Protein AF-A0A4R4KIH3-F1 (afdb_monomer)

Radius of gyration: 19.55 Å; Cα contacts (8 Å, |Δi|>4): 256; chains: 1; bounding box: 52×36×50 Å

pLDDT: mean 88.5, std 10.55, range [52.0, 98.0]

Mean predicted aligned error: 8.2 Å

Foldseek 3Di:
DDKDDWDFQADWDWDQDPNFIKTKGKDFAQPQAPQLVVAKDKWKWKQQVQPVRDIDTPQDWDDHDQWTWTWHWDDDNRIIMIMIRTPPDPDDGDSGMIMMMDGGRGDDPDDPPPVPDDPVNVCVNVVPDD

Secondary structure (DSSP, 8-state):
-EEPPPEE--SPEEEEETTEEEEEEEEE-TT--HHHHHH-EEEEEEEETTTTTEEEESSEEEEETTEEEEEEEEEETTEEEEEEEEEES--PPPTT-EEEEEEE----SS---GGG--HHHHHHHHT---

Sequence (130 aa):
MIYSPWARAGSWTATDLYGVNRFYVDISAPRLSQEVLDRGAILVYVKLTTENNQVRQLPVTVYAQFTEELLDFSLVVNRIRVWSTPIKPPIAPSPNNEFRYVLIPGGLAGRINYEKLSYEEAKEMFGFED

Structure (mmCIF, N/CA/C/O backbone):
data_AF-A0A4R4KIH3-F1
#
_entry.id   AF-A0A4R4KIH3-F1
#
loop_
_atom_site.group_PDB
_atom_site.id
_atom_site.type_symbol
_atom_site.label_atom_id
_atom_site.label_alt_id
_atom_site.label_comp_id
_atom_site.label_asym_id
_atom_site.label_entity_id
_atom_site.label_seq_id
_atom_site.pdbx_PDB_ins_code
_atom_site.Cartn_x
_atom_site.Cartn_y
_atom_site.Cartn_z
_atom_site.occupancy
_atom_site.B_iso_or_equiv
_atom_site.auth_seq_id
_atom_site.auth_comp_id
_atom_site.auth_asym_id
_atom_site.auth_atom_id
_atom_site.pdbx_PDB_model_num
ATOM 1 N N . MET A 1 1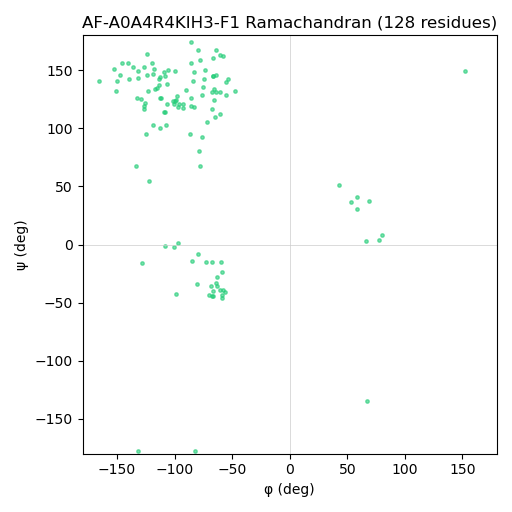 ? -10.577 10.756 10.390 1.00 65.06 1 MET A N 1
ATOM 2 C CA . MET A 1 1 ? -9.727 10.401 9.229 1.00 65.06 1 MET A CA 1
ATOM 3 C C . MET A 1 1 ? -8.315 10.900 9.492 1.00 65.06 1 MET A C 1
ATOM 5 O O . MET A 1 1 ? -8.166 12.022 9.958 1.00 65.06 1 MET A O 1
ATOM 9 N N . ILE A 1 2 ? -7.298 10.078 9.240 1.00 85.12 2 ILE A N 1
ATOM 10 C CA . ILE A 1 2 ? -5.890 10.407 9.498 1.00 85.12 2 ILE A CA 1
ATOM 11 C C . ILE A 1 2 ? -5.123 10.182 8.197 1.00 85.12 2 ILE A C 1
ATOM 13 O O . ILE A 1 2 ? -5.073 9.055 7.719 1.00 85.12 2 ILE A O 1
ATOM 17 N N . TYR A 1 3 ? -4.538 11.229 7.617 1.00 88.38 3 TYR A N 1
ATOM 18 C CA . TYR A 1 3 ? -3.721 11.109 6.407 1.00 88.38 3 TYR A CA 1
ATOM 19 C C . TYR A 1 3 ? -2.243 11.343 6.722 1.00 88.38 3 TYR A C 1
ATOM 21 O O . TYR A 1 3 ? -1.906 12.120 7.617 1.00 88.38 3 TYR A O 1
ATOM 29 N N . SER A 1 4 ? -1.361 10.673 5.985 1.00 93.62 4 SER A N 1
ATOM 30 C CA . SER A 1 4 ? 0.077 10.929 6.050 1.00 93.62 4 SER A CA 1
ATOM 31 C C . SER A 1 4 ? 0.482 12.072 5.110 1.00 93.62 4 SER A C 1
ATOM 33 O O . SER A 1 4 ? -0.182 12.305 4.093 1.00 93.62 4 SER A O 1
ATOM 35 N N . PRO A 1 5 ? 1.606 12.763 5.363 1.00 95.06 5 PRO A N 1
ATOM 36 C CA . PRO A 1 5 ? 2.298 13.464 4.286 1.00 95.06 5 PRO A CA 1
ATOM 37 C C . PRO A 1 5 ? 2.746 12.467 3.200 1.00 95.06 5 PRO A C 1
ATOM 39 O O . PRO A 1 5 ? 2.798 11.255 3.433 1.00 95.06 5 PRO A O 1
ATOM 42 N N . TRP A 1 6 ? 3.065 12.978 2.008 1.00 95.50 6 TRP A N 1
ATOM 43 C CA . TRP A 1 6 ? 3.749 12.188 0.983 1.00 95.50 6 TRP A CA 1
ATOM 44 C C . TRP A 1 6 ? 5.170 11.866 1.456 1.00 95.50 6 TRP A C 1
ATOM 46 O O . TRP A 1 6 ? 5.887 12.763 1.897 1.00 95.50 6 TRP A O 1
ATOM 56 N N . ALA A 1 7 ? 5.571 10.601 1.364 1.00 94.00 7 ALA A N 1
ATOM 57 C CA . ALA A 1 7 ? 6.909 10.139 1.715 1.00 94.00 7 ALA A CA 1
ATOM 58 C C . ALA A 1 7 ? 7.548 9.435 0.517 1.00 94.00 7 ALA A C 1
ATOM 60 O O . ALA A 1 7 ? 6.913 8.587 -0.109 1.00 94.00 7 ALA A O 1
ATOM 61 N N . ARG A 1 8 ? 8.798 9.777 0.192 1.00 95.25 8 ARG A N 1
ATOM 62 C CA . ARG A 1 8 ? 9.532 9.121 -0.901 1.00 95.25 8 ARG A CA 1
ATOM 63 C C . ARG A 1 8 ? 9.807 7.661 -0.548 1.00 95.25 8 ARG A C 1
ATOM 65 O O . ARG A 1 8 ? 10.081 7.354 0.610 1.00 95.25 8 ARG 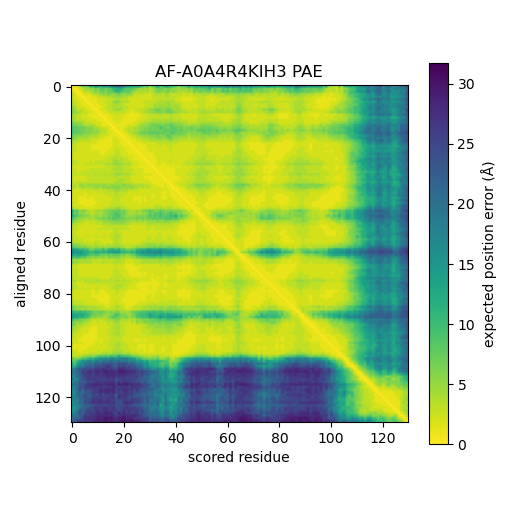A O 1
ATOM 72 N N . ALA A 1 9 ? 9.780 6.793 -1.554 1.00 94.44 9 ALA A N 1
ATOM 73 C CA . ALA A 1 9 ? 10.103 5.377 -1.422 1.00 94.44 9 ALA A CA 1
ATOM 74 C C . ALA A 1 9 ? 11.526 5.177 -0.883 1.00 94.44 9 ALA A C 1
ATOM 76 O O . ALA A 1 9 ? 11.752 4.350 -0.004 1.00 94.44 9 ALA A O 1
ATOM 77 N N . GLY A 1 10 ? 12.480 5.959 -1.401 1.00 93.81 10 GLY A N 1
ATOM 78 C CA . GLY A 1 10 ? 13.890 5.779 -1.083 1.00 93.81 10 GLY A CA 1
ATOM 79 C C . GLY A 1 10 ? 14.409 4.462 -1.656 1.00 93.81 10 GLY A C 1
ATOM 80 O O . GLY A 1 10 ? 14.158 4.141 -2.817 1.00 93.81 10 GLY A O 1
ATOM 81 N N . SER A 1 11 ? 15.153 3.708 -0.853 1.00 95.00 11 SER A N 1
ATOM 82 C CA . SER A 1 11 ? 15.792 2.469 -1.299 1.00 95.00 11 SER A CA 1
ATOM 83 C C . SER A 1 11 ? 14.849 1.274 -1.197 1.00 95.00 11 SER A C 1
ATOM 85 O O . SER A 1 11 ? 14.433 0.889 -0.105 1.00 95.00 11 SER A O 1
ATOM 87 N N . TRP A 1 12 ? 14.581 0.642 -2.336 1.00 95.62 12 TRP A N 1
ATOM 88 C CA . TRP A 1 12 ? 13.857 -0.621 -2.408 1.00 95.62 12 TRP A CA 1
ATOM 89 C C . TRP A 1 12 ? 14.738 -1.793 -1.969 1.00 95.62 12 TRP A C 1
ATOM 91 O O . TRP A 1 12 ? 15.890 -1.906 -2.384 1.00 95.62 12 TRP A O 1
ATOM 101 N N . THR A 1 13 ? 14.184 -2.687 -1.151 1.00 97.12 13 THR A N 1
ATOM 102 C CA . THR A 1 13 ? 14.855 -3.921 -0.725 1.00 97.12 13 THR A CA 1
ATOM 103 C C . THR A 1 13 ? 14.417 -5.074 -1.617 1.00 97.12 13 THR A C 1
ATOM 105 O O . THR A 1 13 ? 13.227 -5.377 -1.678 1.00 97.12 13 THR A O 1
ATOM 108 N N . ALA A 1 14 ? 15.363 -5.716 -2.305 1.00 95.75 14 ALA A N 1
ATOM 109 C CA . ALA A 1 14 ? 15.104 -6.920 -3.091 1.00 95.75 14 ALA A CA 1
ATOM 110 C C . ALA A 1 14 ? 14.902 -8.137 -2.177 1.00 95.75 14 ALA A C 1
ATOM 112 O O . ALA A 1 14 ? 15.576 -8.279 -1.155 1.00 95.75 14 ALA A O 1
ATOM 113 N N . THR A 1 15 ? 13.990 -9.030 -2.545 1.00 95.50 15 THR A N 1
ATOM 114 C CA . THR A 1 15 ? 13.738 -10.279 -1.826 1.00 95.50 15 THR A CA 1
ATOM 115 C C . THR A 1 15 ? 13.194 -11.342 -2.773 1.00 95.50 15 THR A C 1
ATOM 117 O O . THR A 1 15 ? 12.530 -11.012 -3.752 1.00 95.50 15 THR A O 1
ATOM 120 N N . ASP A 1 16 ? 13.463 -12.610 -2.477 1.00 92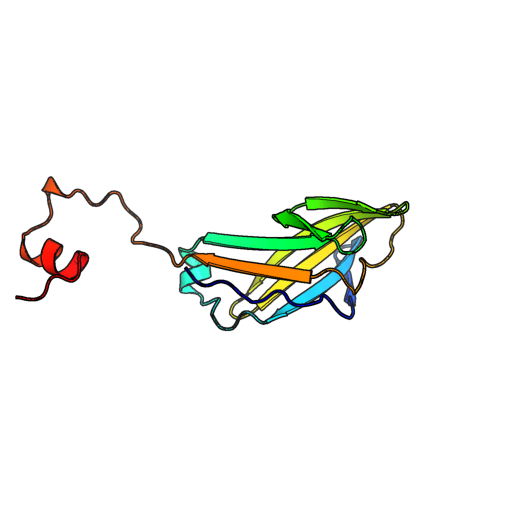.88 16 ASP A N 1
ATOM 121 C CA . ASP A 1 16 ? 12.789 -13.735 -3.118 1.00 92.88 16 ASP A CA 1
ATOM 122 C C . ASP A 1 16 ? 11.704 -14.248 -2.171 1.00 92.88 16 ASP A C 1
ATOM 124 O O . ASP A 1 16 ? 11.982 -14.610 -1.024 1.00 92.88 16 ASP A O 1
ATOM 128 N N . LEU A 1 17 ? 10.458 -14.237 -2.639 1.00 88.00 17 LEU A N 1
ATOM 129 C CA . LEU A 1 17 ? 9.328 -14.785 -1.905 1.00 88.00 17 LEU A CA 1
ATOM 130 C C . LEU A 1 17 ? 8.732 -15.925 -2.728 1.00 88.00 17 LEU A C 1
ATOM 132 O O . LEU A 1 17 ? 8.022 -15.689 -3.703 1.00 88.00 17 LEU A O 1
ATOM 136 N N . TYR A 1 18 ? 9.028 -17.160 -2.322 1.00 89.06 18 TYR A N 1
ATOM 137 C CA . TYR A 1 18 ? 8.556 -18.377 -2.990 1.00 89.06 18 TYR A CA 1
ATOM 138 C C . TYR A 1 18 ? 8.973 -18.473 -4.470 1.00 89.06 18 TYR A C 1
ATOM 140 O O . TYR A 1 18 ? 8.174 -18.877 -5.314 1.00 89.06 18 TYR A O 1
ATOM 148 N N . GLY A 1 19 ? 10.216 -18.099 -4.797 1.00 87.75 19 GLY A N 1
ATOM 149 C CA . GLY A 1 19 ? 10.731 -18.129 -6.170 1.00 87.75 19 GLY A CA 1
ATOM 150 C C . GLY A 1 19 ? 10.298 -16.940 -7.032 1.00 87.75 19 GLY A C 1
ATOM 151 O O . GLY A 1 19 ? 10.525 -16.947 -8.244 1.00 87.75 19 GLY A O 1
ATOM 152 N N . VAL A 1 20 ? 9.652 -15.934 -6.434 1.00 88.56 20 VAL A N 1
ATOM 153 C CA . VAL A 1 20 ? 9.311 -14.671 -7.090 1.00 88.56 20 VAL A CA 1
ATOM 154 C C . VAL A 1 20 ? 10.192 -13.565 -6.521 1.00 88.56 20 VAL A C 1
ATOM 156 O O . VAL A 1 20 ? 10.045 -13.170 -5.361 1.00 88.56 20 VAL A O 1
ATOM 159 N N . ASN A 1 21 ? 11.064 -13.016 -7.368 1.00 92.25 21 ASN A N 1
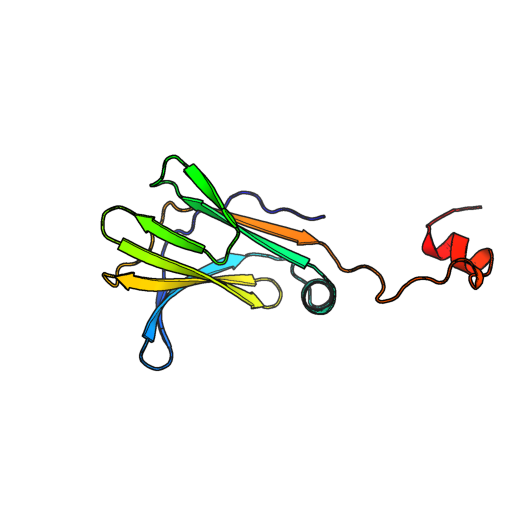ATOM 160 C CA . ASN A 1 21 ? 11.837 -11.821 -7.045 1.00 92.25 21 ASN A CA 1
ATOM 161 C C . ASN A 1 21 ? 10.899 -10.616 -6.935 1.00 92.25 21 ASN A C 1
ATOM 163 O O . ASN A 1 21 ? 10.265 -10.215 -7.910 1.00 92.25 21 ASN A O 1
ATOM 167 N N . ARG A 1 22 ? 10.825 -10.030 -5.744 1.00 94.94 22 ARG A N 1
ATOM 168 C CA . ARG A 1 22 ? 10.035 -8.837 -5.432 1.00 94.94 22 ARG A CA 1
ATOM 169 C C . ARG A 1 22 ? 10.932 -7.766 -4.835 1.00 94.94 22 ARG A C 1
ATOM 171 O O . ARG A 1 22 ? 12.031 -8.034 -4.350 1.00 94.94 22 ARG A O 1
ATOM 178 N N . PHE A 1 23 ? 10.419 -6.548 -4.814 1.00 95.88 23 PHE A N 1
ATOM 179 C CA . PHE A 1 23 ? 11.008 -5.455 -4.058 1.00 95.88 23 PHE A CA 1
ATOM 180 C C . PHE A 1 23 ? 10.021 -4.970 -3.005 1.00 95.88 23 PHE A C 1
ATOM 182 O O . PHE A 1 23 ? 8.811 -5.045 -3.212 1.00 95.88 23 PHE A O 1
ATOM 189 N N . TYR A 1 24 ? 10.509 -4.445 -1.886 1.00 97.00 24 TYR A N 1
ATOM 190 C CA . TYR A 1 24 ? 9.646 -3.782 -0.915 1.00 97.00 24 TYR A CA 1
ATOM 191 C C . TYR A 1 24 ? 10.271 -2.536 -0.299 1.00 97.00 24 TYR A C 1
ATOM 193 O O . TYR A 1 24 ? 11.495 -2.402 -0.218 1.00 97.00 24 TYR A O 1
ATOM 201 N N . VAL A 1 25 ? 9.400 -1.652 0.181 1.00 97.38 25 VAL A N 1
ATOM 202 C CA . VAL A 1 25 ? 9.735 -0.534 1.068 1.00 97.38 25 VAL A CA 1
ATOM 203 C C . VAL A 1 25 ? 8.763 -0.503 2.240 1.00 97.38 25 VAL A C 1
ATOM 205 O O . VAL A 1 25 ? 7.574 -0.793 2.094 1.00 97.38 25 VAL A O 1
ATOM 208 N N . ASP A 1 26 ? 9.279 -0.149 3.414 1.00 97.00 26 ASP A N 1
ATOM 209 C CA . ASP A 1 26 ? 8.489 -0.015 4.634 1.00 97.00 26 ASP A CA 1
ATOM 210 C C . ASP A 1 26 ? 8.177 1.462 4.888 1.00 97.00 26 ASP A C 1
ATOM 212 O O . ASP A 1 26 ? 9.071 2.296 5.022 1.00 97.00 26 ASP A O 1
ATOM 216 N N . ILE A 1 27 ? 6.890 1.781 4.991 1.00 95.75 27 ILE A N 1
ATOM 217 C CA . ILE A 1 27 ? 6.388 3.106 5.341 1.00 95.75 27 ILE A CA 1
ATOM 218 C C . ILE A 1 27 ? 5.981 3.082 6.811 1.00 95.75 27 ILE A C 1
ATOM 220 O O . ILE A 1 27 ? 5.131 2.287 7.228 1.00 95.75 27 ILE A O 1
ATOM 224 N N . SER A 1 28 ? 6.569 3.984 7.598 1.00 95.50 28 SER A N 1
ATOM 225 C CA . SER A 1 28 ? 6.189 4.169 8.999 1.00 95.50 28 SER A CA 1
ATOM 226 C C . SER A 1 28 ? 4.762 4.710 9.096 1.00 95.50 28 SER A C 1
ATOM 228 O O . SER A 1 28 ? 4.430 5.761 8.535 1.00 95.50 28 SER A O 1
ATOM 230 N N . ALA A 1 29 ? 3.911 3.993 9.826 1.00 95.56 29 ALA A N 1
ATOM 231 C CA . ALA A 1 29 ? 2.524 4.364 10.057 1.00 95.56 29 ALA A CA 1
ATOM 232 C C . ALA A 1 29 ? 2.146 4.231 11.540 1.00 95.56 29 ALA A C 1
ATOM 234 O O . ALA A 1 29 ? 1.309 3.398 11.865 1.00 95.56 29 ALA A O 1
ATOM 235 N N . PRO A 1 30 ? 2.689 5.060 12.457 1.00 94.38 30 PRO A N 1
ATOM 236 C CA . PRO A 1 30 ? 2.514 4.894 13.910 1.00 94.38 30 PRO A CA 1
ATOM 237 C C . PRO A 1 30 ? 1.063 4.928 14.417 1.00 94.38 30 PRO A C 1
ATOM 239 O O . PRO A 1 30 ? 0.796 4.588 15.561 1.00 94.38 30 PRO A O 1
ATOM 242 N N . ARG A 1 31 ? 0.123 5.396 13.588 1.00 92.56 31 ARG A N 1
ATOM 243 C CA . ARG A 1 31 ? -1.313 5.454 13.901 1.00 92.56 31 ARG A CA 1
ATOM 244 C C . ARG A 1 31 ? -2.102 4.266 13.337 1.00 92.56 31 ARG A C 1
ATOM 246 O O . ARG A 1 31 ? -3.316 4.214 13.504 1.00 92.56 31 ARG A O 1
ATOM 253 N N . LEU A 1 32 ? -1.432 3.330 12.665 1.00 94.75 32 LEU A N 1
ATOM 254 C CA . LEU A 1 32 ? -1.998 2.057 12.233 1.00 94.75 32 LEU A CA 1
ATOM 255 C C . LEU A 1 32 ? -2.038 1.098 13.429 1.00 94.75 32 LEU A C 1
ATOM 257 O O . LEU A 1 32 ? -1.139 0.278 13.615 1.00 94.75 32 LEU A O 1
ATOM 261 N N . SER A 1 33 ? -3.059 1.260 14.269 1.00 94.50 33 SER A N 1
ATOM 262 C CA . SER A 1 33 ? -3.318 0.401 15.425 1.00 94.50 33 SER A CA 1
ATOM 263 C C . SER A 1 33 ? -4.008 -0.904 15.017 1.00 94.50 33 SER A C 1
ATOM 265 O O . SER A 1 33 ? -4.539 -1.021 13.912 1.00 94.50 33 SER A O 1
ATOM 267 N N . GLN A 1 34 ? -4.055 -1.870 15.938 1.00 93.88 34 GLN A N 1
ATOM 268 C CA . GLN A 1 34 ? -4.813 -3.109 15.740 1.00 93.88 34 GLN A CA 1
ATOM 269 C C . GLN A 1 34 ? -6.302 -2.833 15.481 1.00 93.88 34 GLN A C 1
ATOM 271 O O . GLN A 1 34 ? -6.893 -3.422 14.589 1.00 93.88 34 GLN A O 1
ATOM 276 N N . GLU A 1 35 ? -6.889 -1.860 16.177 1.00 91.12 35 GLU A N 1
ATOM 277 C CA . GLU A 1 35 ? -8.283 -1.461 15.961 1.00 91.12 35 GLU A CA 1
ATOM 278 C C . GLU A 1 35 ? -8.542 -0.963 14.529 1.00 91.12 35 GLU A C 1
ATOM 280 O O . GLU A 1 35 ? -9.566 -1.286 13.925 1.00 91.12 35 GLU A O 1
ATOM 285 N N . VAL A 1 36 ? -7.596 -0.209 13.957 1.00 92.56 36 VAL A N 1
ATOM 286 C CA . VAL A 1 36 ? -7.681 0.246 12.562 1.00 92.56 36 VAL A CA 1
ATOM 287 C C . VAL A 1 36 ? -7.543 -0.928 11.592 1.00 92.56 36 VAL A C 1
ATOM 289 O O . VAL A 1 36 ? -8.216 -0.923 10.566 1.00 92.56 36 VAL A O 1
ATOM 292 N N . LEU A 1 37 ? -6.716 -1.931 11.903 1.00 94.06 37 LEU A N 1
ATOM 293 C CA . LEU A 1 37 ? -6.605 -3.148 11.090 1.00 94.06 37 LEU A CA 1
ATOM 294 C C . LEU A 1 37 ? -7.885 -3.989 11.129 1.00 94.06 37 LEU A C 1
ATOM 296 O O . LEU A 1 37 ? -8.297 -4.511 10.097 1.00 94.06 37 LEU A O 1
ATOM 300 N N . ASP A 1 38 ? -8.514 -4.095 12.297 1.00 92.06 38 ASP A N 1
ATOM 301 C CA . ASP A 1 38 ? -9.660 -4.980 12.509 1.00 92.06 38 ASP A CA 1
ATOM 302 C C . ASP A 1 38 ? -10.976 -4.384 11.999 1.00 92.06 38 ASP A C 1
ATOM 304 O O . ASP A 1 38 ? -11.869 -5.116 11.572 1.00 92.06 38 ASP A O 1
ATOM 308 N N . ARG A 1 39 ? -11.135 -3.059 12.099 1.00 90.12 39 ARG A N 1
ATOM 309 C CA . ARG A 1 39 ? -12.426 -2.384 11.870 1.00 90.12 39 ARG A CA 1
ATOM 310 C C . ARG A 1 39 ? -12.349 -1.224 10.887 1.00 90.12 39 ARG A C 1
ATOM 312 O O . ARG A 1 39 ? -13.385 -0.731 10.446 1.00 90.12 39 ARG A O 1
ATOM 319 N N . GLY A 1 40 ? -11.148 -0.736 10.602 1.00 90.25 40 GLY A N 1
ATOM 320 C CA . GLY A 1 40 ? -10.943 0.445 9.781 1.00 90.25 40 GLY A CA 1
ATOM 321 C C . GLY A 1 40 ? -10.910 0.163 8.286 1.00 90.25 40 GLY A C 1
ATOM 322 O O . GLY A 1 40 ? -10.906 -0.974 7.821 1.00 90.25 40 GLY A O 1
ATOM 323 N N . ALA A 1 41 ? -10.839 1.248 7.523 1.00 92.69 41 ALA A N 1
ATOM 324 C CA . ALA A 1 41 ? -10.478 1.225 6.116 1.00 92.69 41 ALA A CA 1
ATOM 325 C C . ALA A 1 41 ? -9.141 1.942 5.920 1.00 92.69 41 ALA A C 1
ATOM 327 O O . ALA A 1 41 ? -8.879 2.998 6.506 1.00 92.69 41 ALA A O 1
ATOM 328 N N . ILE A 1 42 ? -8.283 1.357 5.091 1.00 95.44 42 ILE A N 1
ATOM 329 C CA . ILE A 1 42 ? -6.927 1.844 4.850 1.00 95.44 42 ILE A CA 1
ATOM 330 C C . ILE A 1 42 ? -6.759 2.012 3.348 1.00 95.44 42 ILE A C 1
ATOM 332 O O . ILE A 1 42 ? -6.886 1.057 2.586 1.00 95.44 42 ILE A O 1
ATOM 336 N N . LEU A 1 43 ? -6.487 3.243 2.926 1.00 97.25 43 LEU A N 1
ATOM 337 C CA . LEU A 1 43 ? -6.264 3.585 1.527 1.00 97.25 43 LEU A CA 1
ATOM 338 C C . LEU A 1 43 ? -4.803 3.975 1.361 1.00 97.25 43 LEU A C 1
ATOM 340 O O . LEU A 1 43 ? -4.322 4.866 2.060 1.00 97.25 43 LEU A O 1
ATOM 344 N N . VAL A 1 44 ? -4.103 3.328 0.435 1.00 98.00 44 VAL A N 1
ATOM 345 C CA . VAL A 1 44 ? -2.704 3.633 0.122 1.00 98.00 44 VAL A CA 1
ATOM 346 C C . VAL A 1 44 ? -2.631 4.151 -1.304 1.00 98.00 44 VAL A C 1
ATOM 348 O O . VAL A 1 44 ? -3.249 3.598 -2.210 1.00 98.00 44 VAL A O 1
ATOM 351 N N . TYR A 1 45 ? -1.886 5.229 -1.498 1.00 98.00 45 TYR A N 1
ATOM 352 C CA . TYR A 1 45 ? -1.711 5.903 -2.773 1.00 98.00 45 TYR A CA 1
ATOM 353 C C . TYR A 1 45 ? -0.234 5.993 -3.114 1.00 98.00 45 TYR A C 1
ATOM 355 O O . TYR A 1 45 ? 0.600 6.210 -2.235 1.00 98.00 45 TYR A O 1
ATOM 363 N N . VAL A 1 46 ? 0.058 5.911 -4.405 1.00 97.31 46 VAL A N 1
ATOM 364 C CA . VAL A 1 46 ? 1.364 6.200 -4.988 1.00 97.31 46 VAL A CA 1
ATOM 365 C C . VAL A 1 46 ? 1.261 7.435 -5.874 1.00 97.31 46 VAL A C 1
ATOM 367 O O . VAL A 1 46 ? 0.264 7.634 -6.568 1.00 97.31 46 VAL A O 1
ATOM 370 N N . LYS A 1 47 ? 2.293 8.270 -5.852 1.00 96.50 47 LYS A N 1
ATOM 371 C CA . LYS A 1 47 ? 2.536 9.341 -6.811 1.00 96.50 47 LYS A CA 1
ATOM 372 C C . LYS A 1 47 ? 3.726 8.942 -7.675 1.00 96.50 47 LYS A C 1
ATOM 374 O O . LYS A 1 47 ? 4.850 8.820 -7.184 1.00 96.50 47 LYS A O 1
ATOM 379 N N . LEU A 1 48 ? 3.457 8.733 -8.957 1.00 93.00 48 LEU A N 1
ATOM 380 C CA . LEU A 1 48 ? 4.419 8.271 -9.951 1.00 93.00 48 LEU A CA 1
ATOM 381 C C . LEU A 1 48 ? 5.154 9.473 -10.534 1.00 93.00 48 LEU A C 1
ATOM 383 O O . LEU A 1 48 ? 4.687 10.147 -11.452 1.00 93.00 48 LEU A O 1
ATOM 387 N N . THR A 1 49 ? 6.318 9.764 -9.965 1.00 84.88 49 THR A N 1
ATOM 388 C CA . THR A 1 49 ? 7.132 10.925 -10.363 1.00 84.88 49 THR A CA 1
ATOM 389 C C . THR A 1 49 ? 7.618 10.853 -11.810 1.00 84.88 49 THR A C 1
ATOM 391 O O . THR A 1 49 ? 7.784 11.883 -12.456 1.00 84.88 49 THR A O 1
ATOM 394 N N . THR A 1 50 ? 7.781 9.644 -12.349 1.00 83.19 50 THR A N 1
ATOM 395 C CA . THR A 1 50 ? 8.172 9.388 -13.743 1.00 83.19 50 THR A CA 1
ATOM 396 C C . THR A 1 50 ? 7.014 9.506 -14.736 1.00 83.19 50 THR A C 1
ATOM 398 O O . THR A 1 50 ? 7.249 9.480 -15.939 1.00 83.19 50 THR A O 1
ATOM 401 N N . GLU A 1 51 ? 5.780 9.657 -14.252 1.00 84.94 51 GLU A N 1
ATOM 402 C CA . GLU A 1 51 ? 4.563 9.783 -15.056 1.00 84.94 51 GLU A CA 1
ATOM 403 C C . GLU A 1 51 ? 3.836 11.095 -14.729 1.00 84.94 51 GLU A C 1
ATOM 405 O O . GLU A 1 51 ? 2.671 11.107 -14.339 1.00 84.94 51 GLU A O 1
ATOM 410 N N . ASN A 1 52 ? 4.538 12.227 -14.834 1.00 86.62 52 ASN A N 1
AT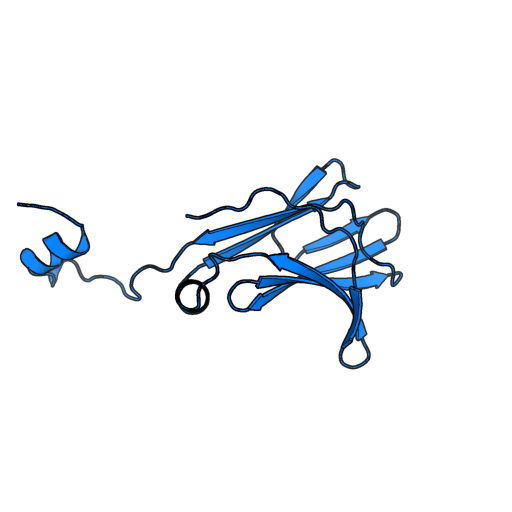OM 411 C CA . ASN A 1 52 ? 3.976 13.562 -14.584 1.00 86.62 52 ASN A CA 1
ATOM 412 C C . ASN A 1 52 ? 3.287 13.705 -13.214 1.00 86.62 52 ASN A C 1
ATOM 414 O O . ASN A 1 52 ? 2.280 14.401 -13.086 1.00 86.62 52 ASN A O 1
ATOM 418 N N . ASN A 1 53 ? 3.830 13.054 -12.180 1.00 90.12 53 ASN A N 1
ATOM 419 C CA . ASN A 1 53 ? 3.284 13.065 -10.821 1.00 90.12 53 ASN A CA 1
ATOM 420 C C . ASN A 1 53 ? 1.842 12.535 -10.720 1.00 90.12 53 ASN A C 1
ATOM 422 O O . ASN A 1 53 ? 1.086 12.965 -9.844 1.00 90.12 53 ASN A O 1
ATOM 426 N N . GLN A 1 54 ? 1.453 11.595 -11.586 1.00 93.75 54 GLN A N 1
ATOM 427 C CA . GLN A 1 54 ? 0.143 10.956 -11.497 1.00 93.75 54 GLN A CA 1
ATOM 428 C C . GLN A 1 54 ? -0.036 10.229 -10.164 1.00 93.75 54 GLN A C 1
ATOM 430 O O . GLN A 1 54 ? 0.815 9.448 -9.736 1.00 93.75 54 GLN A O 1
ATOM 435 N N . VAL A 1 55 ? -1.172 10.482 -9.514 1.00 96.50 55 VAL A N 1
ATOM 436 C CA . VAL A 1 55 ? -1.558 9.829 -8.263 1.00 96.50 55 VAL A CA 1
ATOM 437 C C . VAL A 1 55 ? -2.502 8.675 -8.568 1.00 96.50 55 VAL A C 1
ATOM 439 O O . VAL A 1 55 ? -3.526 8.869 -9.221 1.00 96.50 55 VAL A O 1
ATOM 442 N N . ARG A 1 56 ? -2.182 7.485 -8.061 1.00 96.50 56 ARG A N 1
ATOM 443 C CA . ARG A 1 56 ? -3.000 6.276 -8.203 1.00 96.50 56 ARG A CA 1
ATOM 444 C C . ARG A 1 56 ? -3.175 5.594 -6.849 1.00 96.50 56 ARG A C 1
ATOM 446 O O . ARG A 1 56 ? -2.306 5.693 -5.984 1.00 96.50 56 ARG A O 1
ATOM 453 N N . GLN A 1 57 ? -4.306 4.931 -6.648 1.00 97.88 57 GLN A N 1
ATOM 454 C CA . GLN A 1 57 ? -4.550 4.115 -5.458 1.00 97.88 57 GLN A CA 1
ATOM 455 C C . GLN A 1 57 ? -3.951 2.719 -5.659 1.00 97.88 57 GLN A C 1
ATOM 457 O O . GLN A 1 57 ? -4.040 2.185 -6.758 1.00 97.88 57 GLN A O 1
ATOM 462 N N . LEU A 1 58 ? -3.356 2.141 -4.615 1.00 97.94 58 LEU A N 1
ATOM 463 C CA . LEU A 1 58 ? -2.880 0.759 -4.619 1.00 97.94 58 LEU A CA 1
ATOM 464 C C . LEU A 1 58 ? -4.028 -0.228 -4.308 1.00 97.94 58 LEU A C 1
ATOM 466 O O . LEU A 1 58 ? -4.906 0.107 -3.506 1.00 97.94 58 LEU A O 1
ATOM 470 N N . PRO A 1 59 ? -3.999 -1.454 -4.865 1.00 97.81 59 PRO A N 1
ATOM 471 C CA . PRO A 1 59 ? -2.987 -1.962 -5.794 1.00 97.81 59 PRO A CA 1
ATOM 472 C C . PRO A 1 59 ? -3.117 -1.359 -7.201 1.00 97.81 59 PRO A C 1
ATOM 474 O O . PRO A 1 59 ? -4.215 -1.021 -7.639 1.00 97.81 59 PRO A O 1
ATOM 477 N N . VAL A 1 60 ? -1.997 -1.229 -7.915 1.00 96.50 60 VAL A N 1
ATOM 478 C CA . VAL A 1 60 ? -1.977 -0.702 -9.287 1.00 96.50 60 VAL A CA 1
ATOM 479 C C . VAL A 1 60 ? -0.840 -1.300 -10.106 1.00 96.50 60 VAL A C 1
ATOM 481 O O . VAL A 1 60 ? 0.275 -1.450 -9.609 1.00 96.50 60 VAL A O 1
ATOM 484 N N . THR A 1 61 ? -1.111 -1.591 -11.377 1.00 95.06 61 THR A N 1
ATOM 485 C CA . THR A 1 61 ? -0.065 -1.903 -12.356 1.00 95.06 61 THR A CA 1
ATOM 486 C C . THR A 1 61 ? 0.470 -0.609 -12.960 1.00 95.06 61 THR A C 1
ATOM 488 O O . THR A 1 61 ? -0.302 0.216 -13.459 1.00 95.06 61 THR A O 1
ATOM 491 N N . VAL A 1 62 ? 1.785 -0.425 -12.901 1.00 91.81 62 VAL A N 1
ATOM 492 C CA . VAL A 1 62 ? 2.497 0.748 -13.421 1.00 91.81 62 VAL A CA 1
ATOM 493 C C . VAL A 1 62 ? 3.232 0.364 -14.698 1.00 91.81 62 VAL A C 1
ATOM 495 O O . VAL A 1 62 ? 3.840 -0.702 -14.756 1.00 91.81 62 VAL A O 1
ATOM 498 N N . TYR A 1 63 ? 3.186 1.248 -15.699 1.00 88.38 63 TYR A N 1
ATOM 499 C CA . TYR A 1 63 ? 3.836 1.062 -16.995 1.00 88.38 63 TYR A CA 1
ATOM 500 C C . TYR A 1 63 ? 4.747 2.257 -17.276 1.00 88.38 63 TYR A C 1
ATOM 502 O O . TYR A 1 63 ? 4.300 3.275 -17.804 1.00 88.38 63 TYR A O 1
ATOM 510 N N . ALA A 1 64 ? 6.033 2.144 -16.947 1.00 75.75 64 ALA A N 1
ATOM 511 C CA . ALA A 1 64 ? 6.966 3.262 -17.051 1.00 75.75 64 ALA A CA 1
ATOM 512 C C . ALA A 1 64 ? 8.227 2.865 -17.816 1.00 75.75 64 ALA A C 1
ATOM 514 O O . ALA A 1 64 ? 8.910 1.931 -17.433 1.00 75.75 64 ALA A O 1
ATOM 515 N N . GLN A 1 65 ? 8.577 3.605 -18.875 1.00 68.69 65 GLN A N 1
ATOM 516 C CA . GLN A 1 65 ? 9.883 3.512 -19.557 1.00 68.69 65 GLN A CA 1
ATOM 517 C C . GLN A 1 65 ? 10.380 2.064 -19.765 1.00 68.69 65 GLN A C 1
ATOM 519 O O . GLN A 1 65 ? 11.505 1.728 -19.408 1.00 68.69 65 GLN A O 1
ATOM 524 N N . PHE A 1 66 ? 9.521 1.214 -20.341 1.00 81.06 66 PHE A N 1
ATOM 525 C CA . PHE A 1 66 ? 9.761 -0.212 -20.629 1.00 81.06 66 PHE A CA 1
ATOM 526 C C . PHE A 1 66 ? 9.650 -1.185 -19.446 1.00 81.06 66 PHE A C 1
ATOM 528 O O . PHE A 1 66 ? 9.877 -2.381 -19.647 1.00 81.06 66 PHE A O 1
ATOM 535 N N . THR A 1 67 ? 9.264 -0.711 -18.261 1.00 86.94 67 THR A N 1
ATOM 536 C CA . THR A 1 67 ? 8.905 -1.558 -17.126 1.00 86.94 67 THR A CA 1
ATOM 537 C C . THR A 1 67 ? 7.404 -1.719 -16.967 1.00 86.94 67 THR A C 1
ATOM 539 O O . THR A 1 67 ? 6.615 -0.829 -17.286 1.00 86.94 67 THR A O 1
ATOM 542 N N . GLU A 1 68 ? 7.032 -2.877 -16.449 1.00 91.38 68 GLU A N 1
ATOM 543 C CA . GLU A 1 68 ? 5.711 -3.231 -15.978 1.00 91.38 68 GLU A CA 1
ATOM 544 C C . GLU A 1 68 ? 5.868 -3.882 -14.606 1.00 91.38 68 GLU A C 1
ATOM 546 O O . GLU A 1 68 ? 6.636 -4.837 -14.438 1.00 91.38 68 GLU A O 1
ATOM 551 N N . GLU A 1 69 ? 5.148 -3.360 -13.621 1.00 92.69 69 GLU A N 1
ATOM 552 C CA . GLU A 1 69 ? 5.181 -3.857 -12.251 1.00 92.69 69 GLU A CA 1
ATOM 553 C C . GLU A 1 69 ? 3.829 -3.689 -11.565 1.00 92.69 69 GLU A C 1
ATOM 555 O O . GLU A 1 69 ? 3.113 -2.712 -11.791 1.00 92.69 69 GLU A O 1
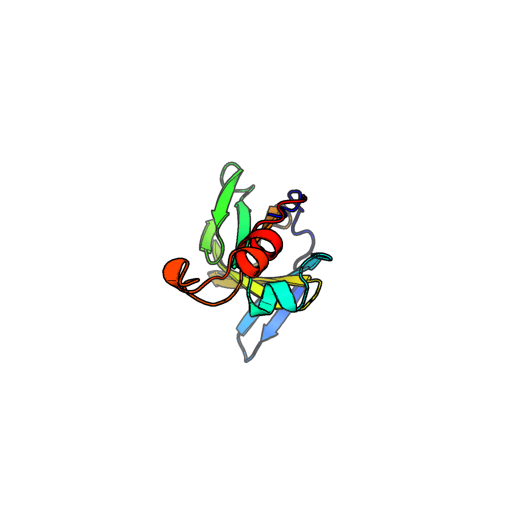ATOM 560 N N . LEU A 1 70 ? 3.491 -4.641 -10.698 1.00 95.25 70 LEU A N 1
ATOM 561 C CA . LEU A 1 70 ? 2.361 -4.527 -9.787 1.00 95.25 70 LEU A CA 1
ATOM 562 C C . LEU A 1 70 ? 2.850 -3.948 -8.463 1.00 95.25 70 LEU A C 1
ATOM 564 O O . LEU A 1 70 ? 3.629 -4.593 -7.756 1.00 95.25 70 LEU A O 1
ATOM 568 N N . LEU A 1 71 ? 2.343 -2.768 -8.114 1.00 96.12 71 LEU A N 1
ATOM 569 C CA . LEU A 1 71 ? 2.496 -2.201 -6.784 1.00 96.12 71 LEU A CA 1
ATOM 570 C C . LEU A 1 71 ? 1.298 -2.599 -5.919 1.00 96.12 71 LEU A C 1
ATOM 572 O O . LEU A 1 71 ? 0.158 -2.259 -6.238 1.00 96.12 71 LEU A O 1
ATOM 576 N N . ASP A 1 72 ? 1.555 -3.286 -4.810 1.00 97.38 72 ASP A N 1
ATOM 577 C CA . ASP A 1 72 ? 0.557 -3.641 -3.796 1.00 97.38 72 ASP A CA 1
ATOM 578 C C . ASP A 1 72 ? 1.070 -3.308 -2.385 1.00 97.38 72 ASP A C 1
ATOM 580 O O . ASP A 1 72 ? 2.133 -2.702 -2.223 1.00 97.38 72 ASP A O 1
ATOM 584 N N . PHE A 1 73 ? 0.294 -3.626 -1.349 1.00 97.88 73 PHE A N 1
ATOM 585 C CA . PHE A 1 73 ? 0.737 -3.415 0.022 1.00 97.88 73 PHE A CA 1
ATOM 586 C C . PHE A 1 73 ? 0.226 -4.486 0.981 1.00 97.88 73 PHE A C 1
ATOM 588 O O . PHE A 1 73 ? -0.811 -5.112 0.781 1.00 97.88 73 PHE A O 1
ATOM 595 N N . SER A 1 74 ? 0.960 -4.635 2.078 1.00 97.06 74 SER A N 1
ATOM 596 C CA . SER A 1 74 ? 0.584 -5.429 3.244 1.00 97.06 74 SER A CA 1
ATOM 597 C C . SER A 1 74 ? 0.668 -4.574 4.504 1.00 97.06 74 SER A C 1
ATOM 599 O O . SER A 1 74 ? 1.437 -3.610 4.572 1.00 97.06 74 SER A O 1
ATOM 601 N N . LEU A 1 75 ? -0.136 -4.925 5.501 1.00 97.00 75 LEU A N 1
ATOM 602 C CA . LEU A 1 75 ? -0.335 -4.130 6.704 1.00 97.00 75 LEU A CA 1
ATOM 603 C C . LEU A 1 75 ? 0.143 -4.899 7.933 1.00 97.00 75 LEU A C 1
ATOM 605 O O . LEU A 1 75 ? -0.186 -6.068 8.110 1.00 97.00 75 LEU A O 1
ATOM 609 N N . VAL A 1 76 ? 0.897 -4.221 8.791 1.00 95.00 76 VAL A N 1
ATOM 610 C CA . VAL A 1 76 ? 1.258 -4.665 10.140 1.00 95.00 76 VAL A CA 1
ATOM 611 C C . VAL A 1 76 ? 1.094 -3.464 11.066 1.00 95.00 76 VAL A C 1
ATOM 613 O O . VAL A 1 76 ? 1.208 -2.322 10.624 1.00 95.00 76 VAL A O 1
ATOM 616 N N . VAL A 1 77 ? 0.824 -3.687 12.352 1.00 96.00 77 VAL A N 1
ATOM 617 C CA . VAL A 1 77 ? 0.755 -2.593 13.332 1.00 96.00 77 VAL A CA 1
ATOM 618 C C . VAL A 1 77 ? 1.972 -1.672 13.182 1.00 96.00 77 VAL A C 1
ATOM 620 O O . VAL A 1 77 ? 3.112 -2.127 13.078 1.00 96.00 77 VAL A O 1
ATOM 623 N N . ASN A 1 78 ? 1.709 -0.368 13.132 1.00 96.88 78 ASN A N 1
ATOM 624 C CA . ASN A 1 78 ? 2.685 0.706 12.942 1.00 96.88 78 ASN A CA 1
ATOM 625 C C . ASN A 1 78 ? 3.400 0.769 11.578 1.00 96.88 78 ASN A C 1
ATOM 627 O O . ASN A 1 78 ? 4.269 1.629 11.396 1.00 96.88 78 ASN A O 1
ATOM 631 N N . ARG A 1 79 ? 3.073 -0.098 10.609 1.00 96.81 79 ARG A N 1
ATOM 632 C CA . ARG A 1 79 ? 3.837 -0.206 9.359 1.00 96.81 79 ARG A CA 1
ATOM 633 C C . ARG A 1 79 ? 3.004 -0.654 8.162 1.00 96.81 79 ARG A C 1
ATOM 635 O O . ARG A 1 79 ? 2.342 -1.687 8.185 1.00 96.81 79 ARG A O 1
ATOM 642 N N . ILE A 1 80 ? 3.159 0.062 7.055 1.00 97.56 80 ILE A N 1
ATOM 643 C CA . ILE A 1 80 ? 2.660 -0.364 5.745 1.00 97.56 80 ILE A CA 1
ATOM 644 C C . ILE A 1 80 ? 3.861 -0.794 4.915 1.00 97.56 80 ILE A C 1
ATOM 646 O O . ILE A 1 80 ? 4.761 0.009 4.682 1.00 97.56 80 ILE A O 1
ATOM 650 N N . ARG A 1 81 ? 3.887 -2.047 4.466 1.00 97.56 81 ARG A N 1
ATOM 651 C CA . ARG A 1 81 ? 4.897 -2.517 3.518 1.00 97.56 81 ARG A CA 1
ATOM 652 C C . ARG A 1 81 ? 4.320 -2.459 2.118 1.00 97.56 81 ARG A C 1
ATOM 654 O O . ARG A 1 81 ? 3.345 -3.155 1.848 1.00 97.56 81 ARG A O 1
ATOM 661 N N . VAL A 1 82 ? 4.927 -1.657 1.254 1.00 97.69 82 VAL A N 1
ATOM 662 C CA . VAL A 1 82 ? 4.600 -1.622 -0.172 1.00 97.69 82 VAL A CA 1
ATOM 663 C C . VAL A 1 82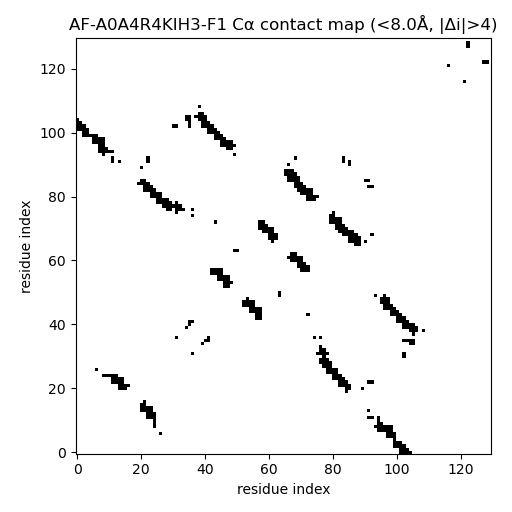 ? 5.478 -2.630 -0.886 1.00 97.69 82 VAL A C 1
ATOM 665 O O . VAL A 1 82 ? 6.690 -2.658 -0.666 1.00 97.69 82 VAL A O 1
ATOM 668 N N . TRP A 1 83 ? 4.871 -3.432 -1.749 1.00 96.88 83 TRP A N 1
ATOM 669 C CA . TRP A 1 83 ? 5.564 -4.395 -2.588 1.00 96.88 83 TRP A CA 1
ATOM 670 C C . TRP A 1 83 ? 5.552 -3.935 -4.039 1.00 96.88 83 TRP A C 1
ATOM 672 O O . TRP A 1 83 ? 4.560 -3.384 -4.506 1.00 96.88 83 TRP A O 1
ATOM 682 N N . SER A 1 84 ? 6.636 -4.218 -4.753 1.00 95.50 84 SER A N 1
ATOM 683 C CA . SER A 1 84 ? 6.664 -4.267 -6.210 1.00 95.50 84 SER A CA 1
ATOM 684 C C . SER A 1 84 ? 6.899 -5.702 -6.647 1.00 95.50 84 SER A C 1
ATOM 686 O O . SER A 1 84 ? 7.853 -6.356 -6.213 1.00 95.50 84 SER A O 1
ATOM 688 N N . THR A 1 85 ? 6.002 -6.187 -7.496 1.00 94.94 85 THR A N 1
ATOM 689 C CA . THR A 1 85 ? 6.143 -7.455 -8.207 1.00 94.94 85 THR A CA 1
ATOM 690 C C . THR A 1 85 ? 6.436 -7.119 -9.659 1.00 94.94 85 THR A C 1
ATOM 692 O O . THR A 1 85 ? 5.515 -6.723 -10.381 1.00 94.94 85 THR A O 1
ATOM 695 N N . PRO A 1 86 ? 7.695 -7.228 -10.099 1.00 91.56 86 PRO A N 1
ATOM 696 C CA . PRO A 1 86 ? 8.035 -6.946 -11.477 1.00 91.56 86 PRO A CA 1
ATOM 697 C C . PRO A 1 86 ? 7.376 -7.963 -12.405 1.00 91.56 86 PRO A C 1
ATOM 699 O O . PRO A 1 86 ? 7.446 -9.169 -12.172 1.00 91.56 86 PRO A O 1
ATOM 702 N N . ILE A 1 87 ? 6.767 -7.469 -13.476 1.00 91.06 87 ILE A N 1
ATOM 703 C CA . ILE A 1 87 ? 6.216 -8.284 -14.560 1.00 91.06 87 ILE A CA 1
ATOM 704 C C . ILE A 1 87 ? 7.222 -8.306 -15.717 1.00 91.06 87 ILE A C 1
ATOM 706 O O . ILE A 1 87 ? 7.500 -9.368 -16.276 1.00 91.06 87 ILE A O 1
ATOM 710 N N . LYS A 1 88 ? 7.833 -7.157 -16.049 1.00 86.25 88 LYS A N 1
ATOM 711 C CA . LYS A 1 88 ? 8.839 -7.050 -17.118 1.00 86.25 88 LYS A CA 1
ATOM 712 C C . LYS A 1 88 ? 9.622 -5.737 -17.047 1.00 86.25 88 LYS A C 1
ATOM 714 O O . LYS A 1 88 ? 8.982 -4.710 -16.922 1.00 86.25 88 LYS A O 1
ATOM 719 N N . PRO A 1 89 ? 10.943 -5.716 -17.303 1.00 82.56 89 PRO A N 1
ATOM 720 C CA . PRO A 1 89 ? 11.955 -6.608 -16.727 1.00 82.56 89 PRO A CA 1
ATOM 721 C C . PRO A 1 89 ? 12.070 -6.419 -15.191 1.00 82.56 89 PRO A C 1
ATOM 723 O O . PRO A 1 89 ? 11.522 -5.453 -14.664 1.00 82.56 89 PRO A O 1
ATOM 726 N N . PRO A 1 90 ? 12.761 -7.312 -14.448 1.00 80.44 90 PRO A N 1
ATOM 727 C CA . PRO A 1 90 ? 12.784 -7.310 -12.982 1.00 80.44 90 PRO A CA 1
ATOM 728 C C . PRO A 1 90 ? 13.708 -6.238 -12.394 1.00 80.44 90 PRO A C 1
ATOM 730 O O . PRO A 1 90 ? 14.744 -6.537 -11.802 1.00 80.44 90 PRO A O 1
ATOM 733 N N . ILE A 1 91 ? 13.335 -4.977 -12.576 1.00 85.25 91 ILE A N 1
ATOM 734 C CA . ILE A 1 91 ? 14.026 -3.821 -12.008 1.00 85.25 91 ILE A CA 1
ATOM 735 C C . ILE A 1 91 ? 13.223 -3.234 -10.858 1.00 85.25 91 ILE A C 1
ATOM 737 O O . ILE A 1 91 ? 12.000 -3.332 -10.819 1.00 85.25 91 ILE A O 1
ATOM 741 N N . ALA A 1 92 ? 13.941 -2.639 -9.908 1.00 86.19 92 ALA A N 1
ATOM 742 C CA . ALA A 1 92 ? 13.316 -1.955 -8.793 1.00 86.19 92 ALA A CA 1
ATOM 743 C C . ALA A 1 92 ? 12.508 -0.740 -9.290 1.00 86.19 92 ALA A C 1
ATOM 745 O O . ALA A 1 92 ? 12.958 -0.053 -10.217 1.00 86.19 92 ALA A O 1
ATOM 746 N N . PRO A 1 93 ? 11.377 -0.420 -8.637 1.00 89.81 93 PRO A N 1
ATOM 747 C CA . PRO A 1 93 ? 10.648 0.811 -8.904 1.00 89.81 93 PRO A CA 1
ATOM 748 C C . PRO A 1 93 ? 11.513 2.050 -8.682 1.00 89.81 93 PRO A C 1
ATOM 750 O O . PRO A 1 93 ? 12.506 2.039 -7.946 1.00 89.81 93 PRO A O 1
ATOM 753 N N . SER A 1 94 ? 11.068 3.174 -9.243 1.00 90.50 94 SER A N 1
ATOM 754 C CA . SER A 1 94 ? 11.723 4.461 -9.018 1.00 90.50 94 SER A CA 1
ATOM 755 C C . SER A 1 94 ? 11.817 4.785 -7.514 1.00 90.50 94 SER A C 1
ATOM 757 O O . SER A 1 94 ? 10.791 4.790 -6.822 1.00 90.50 94 SER A O 1
ATOM 759 N N . PRO A 1 95 ? 13.010 5.141 -6.993 1.00 92.75 95 PRO A N 1
ATOM 760 C CA . PRO A 1 95 ? 13.174 5.565 -5.598 1.00 92.75 95 PRO A CA 1
ATOM 761 C C . PRO A 1 95 ? 12.491 6.913 -5.318 1.00 92.75 95 PRO A C 1
ATOM 763 O O . PRO A 1 95 ? 12.278 7.294 -4.165 1.00 92.75 95 PRO A O 1
ATOM 766 N N . ASN A 1 96 ? 12.145 7.645 -6.384 1.00 93.44 96 ASN A N 1
ATOM 767 C CA . ASN A 1 96 ? 11.510 8.952 -6.315 1.00 93.44 96 ASN A CA 1
ATOM 768 C C . ASN A 1 96 ? 9.991 8.875 -6.175 1.00 93.44 96 ASN A C 1
ATOM 770 O O . ASN A 1 96 ? 9.400 9.899 -5.843 1.00 93.44 96 ASN A O 1
ATOM 774 N N . ASN A 1 97 ? 9.373 7.712 -6.411 1.00 94.25 97 ASN A N 1
ATOM 775 C CA . ASN A 1 97 ? 7.943 7.529 -6.176 1.00 94.25 97 ASN A CA 1
ATOM 776 C C . ASN A 1 97 ? 7.600 7.896 -4.733 1.00 94.25 97 ASN A C 1
ATOM 778 O O . ASN A 1 97 ? 8.360 7.602 -3.812 1.00 94.25 97 ASN A O 1
ATOM 782 N N . GLU A 1 98 ? 6.464 8.555 -4.542 1.00 96.75 98 GLU A N 1
ATOM 783 C CA . GLU A 1 98 ? 6.016 8.958 -3.213 1.00 96.75 98 GLU A CA 1
ATOM 784 C C . GLU A 1 98 ? 4.769 8.185 -2.829 1.00 96.75 98 GLU A C 1
ATOM 786 O O . GLU A 1 98 ? 3.899 7.943 -3.660 1.00 96.75 98 GLU A O 1
ATOM 791 N N . PHE A 1 99 ? 4.646 7.850 -1.555 1.00 97.50 99 PHE A N 1
ATOM 792 C CA . PHE A 1 99 ? 3.495 7.151 -1.022 1.00 97.50 99 PHE A CA 1
ATOM 793 C C . PHE A 1 99 ? 2.790 7.988 0.031 1.00 97.50 99 PHE A C 1
ATOM 795 O O . PHE A 1 99 ? 3.408 8.752 0.776 1.00 97.50 99 PHE A O 1
ATOM 802 N N . ARG A 1 100 ? 1.472 7.832 0.088 1.00 97.06 100 ARG A N 1
ATOM 803 C CA . ARG A 1 100 ? 0.615 8.419 1.113 1.00 97.06 100 ARG A CA 1
ATOM 804 C C . ARG A 1 100 ? -0.430 7.403 1.518 1.00 97.06 100 ARG A C 1
ATOM 806 O O . ARG A 1 100 ? -0.981 6.724 0.658 1.00 97.06 100 ARG A O 1
ATOM 813 N N . TYR A 1 101 ? -0.766 7.365 2.799 1.00 97.00 101 TYR A N 1
ATOM 814 C CA . TYR A 1 101 ? -1.886 6.572 3.286 1.00 97.00 101 TYR A CA 1
ATOM 815 C C . TYR A 1 101 ? -2.955 7.436 3.956 1.00 97.00 101 TYR A C 1
ATOM 817 O O . TYR A 1 101 ? -2.687 8.536 4.447 1.00 97.00 101 TYR A O 1
ATOM 825 N N . VAL A 1 102 ? -4.177 6.913 3.971 1.00 96.62 102 VAL A N 1
ATOM 826 C CA . VAL A 1 102 ? -5.318 7.432 4.720 1.00 96.62 102 VAL A CA 1
ATOM 827 C C . VAL A 1 102 ? -5.858 6.302 5.584 1.00 96.62 102 VAL A C 1
ATOM 829 O O . VAL A 1 102 ? -6.241 5.253 5.072 1.00 96.62 102 VAL A O 1
ATOM 832 N N . LEU A 1 103 ? -5.880 6.529 6.894 1.00 94.62 103 LEU A N 1
ATOM 833 C CA . LEU A 1 103 ? -6.486 5.649 7.882 1.00 94.62 103 LEU A CA 1
ATOM 834 C C . LEU A 1 103 ? -7.866 6.195 8.237 1.00 94.62 103 LEU A C 1
ATOM 836 O O . LEU A 1 103 ? -8.022 7.352 8.656 1.00 94.62 103 LEU A O 1
ATOM 840 N N . ILE A 1 104 ? -8.868 5.349 8.077 1.00 91.00 104 ILE A N 1
ATOM 841 C CA . ILE A 1 104 ? -10.242 5.599 8.484 1.00 91.00 104 ILE A CA 1
ATOM 842 C C . ILE A 1 104 ? -10.508 4.614 9.621 1.00 91.00 104 ILE A C 1
ATOM 844 O O . ILE A 1 104 ? -10.707 3.434 9.343 1.00 91.00 104 ILE A O 1
ATOM 848 N N . PRO A 1 105 ? -10.443 5.052 10.892 1.00 86.56 105 PRO A N 1
ATOM 849 C CA . PRO A 1 105 ? -10.815 4.202 12.015 1.00 86.56 105 PRO A CA 1
ATOM 850 C C . PRO A 1 105 ? -12.225 3.647 11.817 1.00 86.56 105 PRO A C 1
ATOM 852 O O . PRO A 1 105 ? -13.093 4.338 11.279 1.00 86.56 105 PRO A O 1
ATOM 855 N N . GLY A 1 106 ? -12.425 2.395 12.215 1.00 77.50 106 GLY A N 1
ATOM 856 C CA . GLY A 1 106 ? -13.719 1.743 12.097 1.00 77.50 106 GLY A CA 1
ATOM 857 C C . GLY A 1 106 ? -14.765 2.381 12.997 1.00 77.50 106 GLY A C 1
ATOM 858 O O . GLY A 1 106 ? -14.458 2.805 14.108 1.00 77.50 106 GLY A O 1
ATOM 859 N N . GLY A 1 107 ? -16.006 2.421 12.518 1.00 68.75 107 GLY A N 1
ATOM 860 C CA . GLY A 1 107 ? -17.168 2.641 13.374 1.00 68.75 107 GLY A CA 1
ATOM 861 C C . GLY A 1 107 ? -17.617 1.343 14.053 1.00 68.75 107 GLY A C 1
ATOM 862 O O . GLY A 1 107 ? -17.029 0.276 13.862 1.00 68.75 107 GLY A O 1
ATOM 863 N N . LEU A 1 108 ? -18.697 1.420 14.829 1.00 61.84 108 LEU A N 1
ATOM 864 C CA . LEU A 1 108 ? -19.336 0.240 15.410 1.00 61.84 108 LEU A CA 1
ATOM 865 C C . LEU A 1 108 ? -19.890 -0.668 14.301 1.00 61.84 108 LEU A C 1
ATOM 867 O O . LEU A 1 108 ? -20.580 -0.214 13.387 1.00 61.84 108 LEU A O 1
ATOM 871 N N . ALA A 1 109 ? -19.587 -1.964 14.382 1.00 56.72 109 ALA A N 1
ATOM 872 C CA . ALA A 1 109 ? -20.120 -2.960 13.465 1.00 56.72 109 ALA A CA 1
ATOM 873 C C . ALA A 1 109 ? -21.613 -3.192 13.757 1.00 56.72 109 ALA A C 1
ATOM 875 O O . ALA A 1 109 ? -21.967 -3.830 14.744 1.00 56.72 109 ALA A O 1
ATOM 876 N N . GLY A 1 110 ? -22.489 -2.672 12.897 1.00 57.72 110 GLY A N 1
ATOM 877 C CA . GLY A 1 110 ? -23.929 -2.927 12.949 1.00 57.72 110 GLY A CA 1
ATOM 878 C C . GLY A 1 110 ? -24.751 -1.784 12.362 1.00 57.72 110 GLY A C 1
ATOM 879 O O . GLY A 1 110 ? -24.376 -0.619 12.457 1.00 57.72 110 GLY A O 1
ATOM 880 N N . ARG A 1 111 ? -25.915 -2.103 11.777 1.00 52.00 111 ARG A N 1
ATOM 881 C CA . ARG A 1 111 ? -26.987 -1.105 11.687 1.00 52.00 111 ARG A CA 1
ATOM 882 C C . ARG A 1 111 ? -27.411 -0.824 13.119 1.00 52.00 111 ARG A C 1
ATOM 884 O O . ARG A 1 111 ? -28.006 -1.691 13.756 1.00 52.00 111 ARG A O 1
ATOM 891 N N . ILE A 1 112 ? -27.096 0.362 13.614 1.00 59.62 112 ILE A N 1
ATOM 892 C CA . ILE A 1 112 ? -27.705 0.858 14.839 1.00 59.62 112 ILE A CA 1
ATOM 893 C C . ILE A 1 112 ? -29.203 0.918 14.548 1.00 59.62 112 ILE A C 1
ATOM 895 O O . ILE A 1 112 ? -29.640 1.658 13.667 1.00 59.62 112 ILE A O 1
ATOM 899 N N . ASN A 1 113 ? -29.987 0.070 15.211 1.00 64.00 113 ASN A N 1
ATOM 900 C CA . ASN A 1 113 ? -31.428 0.218 15.155 1.00 64.00 113 ASN A CA 1
ATOM 901 C C . ASN A 1 113 ? -31.791 1.391 16.065 1.00 64.00 113 ASN A C 1
ATOM 903 O O . ASN A 1 113 ? -31.973 1.208 17.266 1.00 64.00 113 ASN A O 1
ATOM 907 N N . TYR A 1 114 ? -31.861 2.587 15.479 1.00 67.69 114 TYR A N 1
ATOM 908 C CA . TYR A 1 114 ? -32.195 3.811 16.202 1.00 67.69 114 TYR A CA 1
ATOM 909 C C . TYR A 1 114 ? -33.563 3.742 16.891 1.00 67.69 114 TYR A C 1
ATOM 911 O O . TYR A 1 114 ? -33.758 4.414 17.894 1.00 67.69 114 TYR A O 1
ATOM 919 N N . GLU A 1 115 ? -34.479 2.886 16.424 1.00 71.25 115 GLU A N 1
ATOM 920 C CA . GLU A 1 115 ? -35.791 2.681 17.057 1.00 71.25 115 GLU A CA 1
ATOM 921 C C . GLU A 1 115 ? -35.706 1.907 18.382 1.00 71.25 115 GLU A C 1
ATOM 923 O O . GLU A 1 115 ? -36.674 1.873 19.137 1.00 71.25 115 GLU A O 1
ATOM 928 N N . LYS A 1 116 ? -34.569 1.256 18.662 1.00 73.25 116 LYS A N 1
ATOM 929 C CA . LYS A 1 116 ? -34.339 0.476 19.887 1.00 73.25 116 LYS A CA 1
ATOM 930 C C . LYS A 1 116 ? -33.368 1.133 20.863 1.00 73.25 116 LYS A C 1
ATOM 932 O O . LYS A 1 116 ? -33.122 0.549 21.912 1.00 73.25 116 LYS A O 1
ATOM 937 N N . LEU A 1 117 ? -32.811 2.295 20.524 1.00 79.50 117 LEU A N 1
ATOM 938 C CA . LEU A 1 117 ? -31.959 3.041 21.442 1.00 79.50 117 LEU A CA 1
ATOM 939 C C . LEU A 1 117 ? -32.827 3.745 22.482 1.00 79.50 117 LEU A C 1
ATOM 941 O O . LEU A 1 117 ? -33.760 4.472 22.135 1.00 79.50 117 LEU A O 1
ATOM 945 N N . SER A 1 118 ? -32.504 3.556 23.756 1.00 81.62 118 SER A N 1
ATOM 946 C CA . SER A 1 118 ? -32.985 4.462 24.792 1.00 81.62 118 SER A CA 1
ATOM 947 C C . SER A 1 118 ? -32.355 5.848 24.620 1.00 81.62 118 SER A C 1
ATOM 949 O O . SER A 1 118 ? -31.329 6.019 23.958 1.00 81.62 118 SER A O 1
ATOM 951 N N . TYR A 1 119 ? -32.983 6.858 25.221 1.00 78.94 119 TYR A N 1
ATOM 952 C CA . TYR A 1 119 ? -32.492 8.234 25.172 1.00 78.94 119 TYR A CA 1
ATOM 953 C C . TYR A 1 119 ? -31.052 8.362 25.701 1.00 78.94 119 TYR A C 1
ATOM 955 O O . TYR A 1 119 ? -30.232 9.024 25.070 1.00 78.94 119 TYR A O 1
ATOM 963 N N . GLU A 1 120 ? -30.724 7.662 26.790 1.00 83.62 120 GLU A N 1
ATOM 964 C CA . GLU A 1 120 ? -29.384 7.690 27.394 1.00 83.62 120 GLU A CA 1
ATOM 965 C C . GLU A 1 120 ? -28.327 7.040 26.494 1.00 83.62 120 GLU A C 1
ATOM 967 O O . GLU A 1 120 ? -27.270 7.620 26.251 1.00 83.62 120 GLU A O 1
ATOM 972 N N . GLU A 1 121 ? -28.640 5.882 25.905 1.00 77.56 121 GLU A N 1
ATOM 973 C CA . GLU A 1 121 ? -27.734 5.208 24.966 1.00 77.56 121 GLU A CA 1
ATOM 974 C C . GLU A 1 121 ? -27.499 6.054 23.705 1.00 77.56 121 GLU A C 1
ATOM 976 O O . GLU A 1 121 ? -26.407 6.042 23.138 1.00 77.56 121 GLU A O 1
ATOM 981 N N . ALA A 1 122 ? -28.503 6.823 23.268 1.00 75.56 122 ALA A N 1
ATOM 982 C CA . ALA A 1 122 ? -28.351 7.771 22.171 1.00 75.56 122 ALA A CA 1
ATOM 983 C C . ALA A 1 122 ? -27.473 8.972 22.566 1.00 75.56 122 ALA A C 1
ATOM 985 O O . ALA A 1 122 ? -26.598 9.357 21.788 1.00 75.56 122 ALA A O 1
ATOM 986 N N . LYS A 1 123 ? -27.653 9.554 23.762 1.00 82.38 123 LYS A N 1
ATOM 987 C CA . LYS A 1 123 ? -26.803 10.661 24.238 1.00 82.38 123 LYS A CA 1
ATOM 988 C C . LYS A 1 123 ? -25.333 10.261 24.304 1.00 82.38 123 LYS A C 1
ATOM 990 O O . LYS A 1 123 ? -24.491 10.994 23.788 1.00 82.38 123 LYS A O 1
ATOM 995 N N . GLU A 1 124 ? -25.040 9.087 24.856 1.00 78.69 124 GLU A N 1
ATOM 996 C CA . GLU A 1 124 ? -23.675 8.565 24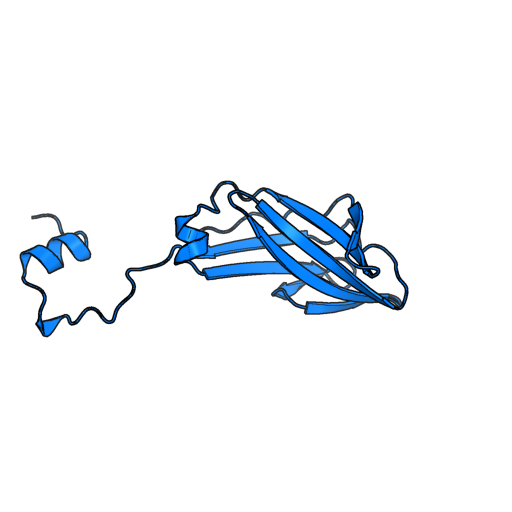.958 1.00 78.69 124 GLU A CA 1
ATOM 997 C C . GLU A 1 124 ? -23.080 8.250 23.577 1.00 78.69 124 GLU A C 1
ATOM 999 O O . GLU A 1 124 ? -21.955 8.645 23.269 1.00 78.69 124 GLU A O 1
ATOM 1004 N N . MET A 1 125 ? -23.859 7.615 22.696 1.00 75.00 125 MET A N 1
ATOM 1005 C CA . MET A 1 125 ? -23.418 7.254 21.347 1.00 75.00 125 MET A CA 1
ATOM 1006 C C . MET A 1 125 ? -23.085 8.467 20.468 1.00 75.00 125 MET A C 1
ATOM 1008 O O . MET A 1 125 ? -22.174 8.393 19.640 1.00 75.00 125 MET A O 1
ATOM 1012 N N . PHE A 1 126 ? -23.829 9.564 20.611 1.00 79.38 126 PHE A N 1
ATOM 1013 C CA . PHE A 1 126 ? -23.655 10.768 19.796 1.00 79.38 126 PHE A CA 1
ATOM 1014 C C . PHE A 1 126 ? -22.864 11.881 20.493 1.00 79.38 126 PHE A C 1
ATOM 1016 O O . PHE A 1 126 ? -22.583 12.900 19.863 1.00 79.38 126 PHE A O 1
ATOM 1023 N N . GLY A 1 127 ? -22.465 11.679 21.752 1.00 76.25 127 GLY A N 1
ATOM 1024 C CA . GLY A 1 127 ? -21.662 12.635 22.512 1.00 76.25 127 GLY A CA 1
ATOM 1025 C C . GLY A 1 127 ? -22.412 13.922 22.862 1.00 76.25 127 GLY A C 1
ATOM 1026 O O . GLY A 1 127 ? -21.824 15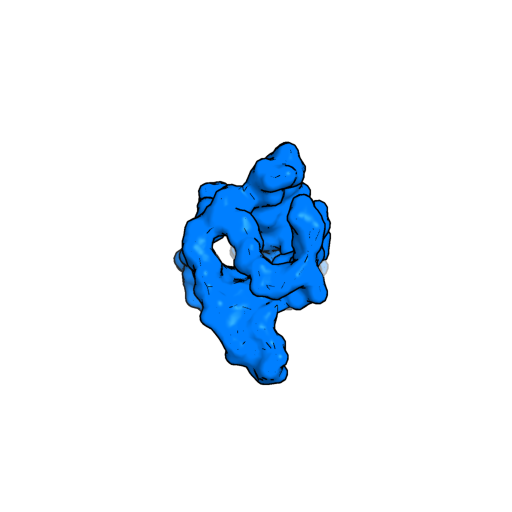.000 22.806 1.00 76.25 127 GLY A O 1
ATOM 1027 N N . PHE A 1 128 ? -23.705 13.828 23.183 1.00 75.00 128 PHE A N 1
ATOM 1028 C CA . PHE A 1 128 ? -24.462 14.962 23.714 1.00 75.00 128 PHE A CA 1
ATOM 1029 C C . PHE A 1 128 ? -24.230 15.076 25.228 1.00 75.00 128 PHE A C 1
ATOM 1031 O O . PHE A 1 128 ? -24.604 14.170 25.969 1.00 75.00 128 PHE A O 1
ATOM 1038 N N . GLU A 1 129 ? -23.658 16.189 25.694 1.00 68.31 129 GLU A N 1
ATOM 1039 C CA . GLU A 1 129 ? -23.649 16.544 27.124 1.00 68.31 129 GLU A CA 1
ATOM 1040 C C . GLU A 1 129 ? -25.022 17.116 27.552 1.00 68.31 129 GLU A C 1
ATOM 1042 O O . GLU A 1 129 ? -25.842 17.473 26.701 1.00 68.31 129 GLU A O 1
ATOM 1047 N N . ASP A 1 130 ? -25.331 17.088 28.855 1.00 62.75 130 ASP A N 1
ATOM 1048 C CA . ASP A 1 130 ? -26.568 17.643 29.451 1.00 62.75 130 ASP A CA 1
ATOM 1049 C C . ASP A 1 130 ? -26.707 19.164 29.299 1.00 62.75 130 ASP A C 1
ATOM 1051 O O . ASP A 1 130 ? -25.714 19.892 29.527 1.00 62.75 130 ASP A O 1
#

Nearest PDB structures (foldseek):
  5fo0-assembly1_A  TM=2.665E-01  e=7.487E-02  Corynebacterium ammoniagenes
  5fo1-assembly1_A  TM=2.821E-01  e=2.028E-01  Corynebacterium ammoniagenes
  5a88-assembly1_A  TM=2.211E-01  e=1.919E-01  Corynebacterium ammoniagenes
  4uzf-assembly1_A  TM=2.546E-01  e=4.167E-01  Corynebacterium ammoniagenes
  4har-assembly2_C  TM=6.515E-01  e=5.322E+00  Rubella virus strain M33

Organism: NCBI:txid2070510

Solvent-accessible surface area (backbone atoms only — not comparable to full-atom values): 7540 Å² total; per-residue (Å²): 121,48,70,56,71,78,40,64,52,47,73,69,43,77,47,73,61,93,89,41,68,30,32,35,36,82,42,86,30,84,81,39,42,66,64,37,70,77,51,28,52,78,48,43,34,40,30,37,56,92,56,85,54,44,73,47,59,59,65,40,79,46,80,53,98,82,34,33,31,40,36,39,74,50,82,50,76,34,32,38,37,38,37,37,42,46,76,31,61,90,59,80,76,68,41,69,26,27,36,33,43,37,42,32,69,41,73,80,93,65,84,77,58,70,91,74,52,51,73,66,60,47,30,65,74,72,67,57,81,136